Protein AF-A0A1E7HXS0-F1 (afdb_monomer_lite)

Sequence (106 aa):
MAINNKLPLHTRLGTYFTVLIVVLVCFLLLRNCVNAVYYGAVTNDKDLSRYYGFGFEAGSKQIEITGSQPEESITNPLFLKEYRKGFREGRDSIRNKMKREKNEKN

Radius of gyration: 26.16 Å; chains: 1; bounding box: 52×37×83 Å

Secondary structure (DSSP, 8-state):
--------HHHHHHHHHHHHHHHHHHHHHHHHHHHHHHHHHH--HHHHHHHHHHHHHHHHTT--S-S--GGGG---HHHHHHHHHHHHHHHHHHHHHHHHHHHHT-

Structure (mmCIF, N/CA/C/O backbone):
data_AF-A0A1E7HXS0-F1
#
_entry.id   AF-A0A1E7HXS0-F1
#
loop_
_atom_site.group_PDB
_atom_site.id
_atom_site.type_symbol
_atom_site.label_atom_id
_atom_site.label_alt_id
_atom_site.label_comp_id
_atom_site.label_asym_id
_atom_site.label_entity_id
_atom_site.label_seq_id
_atom_site.pdbx_PDB_ins_code
_atom_site.Cartn_x
_atom_site.Cartn_y
_atom_site.Cartn_z
_atom_site.occupancy
_atom_site.B_iso_or_equiv
_atom_site.auth_seq_id
_atom_site.auth_comp_id
_atom_site.auth_asym_id
_atom_site.auth_atom_id
_atom_site.pdbx_PDB_model_num
ATOM 1 N N . MET A 1 1 ? 25.082 -0.949 -56.960 1.00 37.44 1 MET A N 1
ATOM 2 C CA . MET A 1 1 ? 25.570 0.245 -56.238 1.00 37.44 1 MET A CA 1
ATOM 3 C C . MET A 1 1 ? 24.964 0.192 -54.845 1.00 37.44 1 MET A C 1
ATOM 5 O O . MET A 1 1 ? 23.751 0.293 -54.725 1.00 37.44 1 MET A O 1
ATOM 9 N N . ALA A 1 2 ? 25.759 -0.143 -53.825 1.00 44.25 2 ALA A N 1
ATOM 10 C CA . ALA A 1 2 ? 25.255 -0.288 -52.461 1.00 44.25 2 ALA A CA 1
ATOM 11 C C . ALA A 1 2 ? 24.719 1.067 -51.986 1.00 44.25 2 ALA A C 1
ATOM 13 O O . ALA A 1 2 ? 25.460 2.051 -51.957 1.00 44.25 2 ALA A O 1
ATOM 14 N N . ILE A 1 3 ? 23.426 1.119 -51.674 1.00 46.47 3 ILE A N 1
ATOM 15 C CA . ILE A 1 3 ? 22.759 2.303 -51.142 1.00 46.47 3 ILE A CA 1
ATOM 16 C C . ILE A 1 3 ? 23.347 2.547 -49.749 1.00 46.47 3 ILE A C 1
ATOM 18 O O . ILE A 1 3 ? 22.896 1.991 -48.750 1.00 46.47 3 ILE A O 1
ATOM 22 N N . ASN A 1 4 ? 24.403 3.356 -49.685 1.00 53.88 4 ASN A N 1
ATOM 23 C CA . ASN A 1 4 ? 24.966 3.871 -48.444 1.00 53.88 4 ASN A CA 1
ATOM 24 C C . ASN A 1 4 ? 24.043 4.967 -47.892 1.00 53.88 4 ASN A C 1
ATOM 26 O O . ASN A 1 4 ? 24.447 6.116 -47.737 1.00 53.88 4 ASN A O 1
ATOM 30 N N . ASN A 1 5 ? 22.802 4.609 -47.555 1.00 57.00 5 ASN A N 1
ATOM 31 C CA . ASN A 1 5 ? 21.939 5.440 -46.720 1.00 57.00 5 ASN A CA 1
ATOM 32 C C . ASN A 1 5 ? 22.437 5.329 -45.274 1.00 57.00 5 ASN A C 1
ATOM 34 O O . ASN A 1 5 ? 21.815 4.707 -44.411 1.00 57.00 5 ASN A O 1
ATOM 38 N N . LYS A 1 6 ? 23.624 5.889 -45.009 1.00 60.75 6 LYS A N 1
ATOM 39 C CA . LYS A 1 6 ? 24.092 6.125 -43.645 1.00 60.75 6 LYS A CA 1
ATOM 40 C C . LYS A 1 6 ? 23.139 7.145 -43.037 1.00 60.75 6 LYS A C 1
ATOM 42 O O . LYS A 1 6 ? 23.239 8.332 -43.326 1.00 60.75 6 LYS A O 1
ATOM 47 N N . LEU A 1 7 ? 22.204 6.662 -42.216 1.00 61.59 7 LEU A N 1
ATOM 48 C CA . LEU A 1 7 ? 21.402 7.530 -41.362 1.00 61.59 7 LEU A CA 1
ATOM 49 C C . LEU A 1 7 ? 22.334 8.509 -40.627 1.00 61.59 7 LEU A C 1
ATOM 51 O O . LEU A 1 7 ? 23.399 8.073 -40.164 1.00 61.59 7 LEU A O 1
ATOM 55 N N . PRO A 1 8 ? 21.953 9.794 -40.510 1.00 69.56 8 PRO A N 1
ATOM 56 C CA . PRO A 1 8 ? 22.750 10.783 -39.797 1.00 69.56 8 PRO A CA 1
ATOM 57 C C . PRO A 1 8 ? 23.114 10.262 -38.402 1.00 69.56 8 PRO A C 1
ATOM 59 O O . PRO A 1 8 ? 22.289 9.639 -37.729 1.00 69.56 8 PRO A O 1
ATOM 62 N N . LEU A 1 9 ? 24.350 10.506 -37.957 1.00 65.06 9 LEU A N 1
ATOM 63 C CA . LEU A 1 9 ? 24.867 10.026 -36.664 1.00 65.06 9 LEU A CA 1
ATOM 64 C C . LEU A 1 9 ? 23.933 10.374 -35.492 1.00 65.06 9 LEU A C 1
ATOM 66 O O . LEU A 1 9 ? 23.690 9.535 -34.627 1.00 65.06 9 LEU A O 1
ATOM 70 N N . HIS A 1 10 ? 23.337 11.568 -35.518 1.00 68.19 10 HIS A N 1
ATOM 71 C CA . HIS A 1 10 ? 22.361 12.023 -34.525 1.00 68.19 10 HIS A CA 1
ATOM 72 C C . HIS A 1 10 ? 21.083 11.175 -34.509 1.00 68.19 10 HIS A C 1
ATOM 74 O O . HIS A 1 10 ? 20.558 10.871 -33.441 1.00 68.19 10 HIS A O 1
ATOM 80 N N . THR A 1 11 ? 20.607 10.734 -35.674 1.00 68.69 11 THR A N 1
ATOM 81 C CA . THR A 1 11 ? 19.421 9.878 -35.796 1.00 68.69 11 THR A CA 1
ATOM 82 C C . THR A 1 11 ? 19.697 8.478 -35.252 1.00 68.69 11 THR A C 1
ATOM 84 O O . THR A 1 11 ? 18.845 7.910 -34.577 1.00 68.69 11 THR A O 1
ATOM 87 N N . ARG A 1 12 ? 20.915 7.953 -35.461 1.00 69.88 12 ARG A N 1
ATOM 88 C CA . ARG A 1 12 ? 21.356 6.676 -34.875 1.00 69.88 12 ARG A CA 1
ATOM 89 C C . ARG A 1 12 ? 21.449 6.746 -33.349 1.00 69.88 12 ARG A C 1
ATOM 91 O O . ARG A 1 12 ? 20.893 5.880 -32.678 1.00 69.88 12 ARG A O 1
ATOM 98 N N . LEU A 1 13 ? 22.084 7.780 -32.789 1.00 75.56 13 LEU A N 1
ATOM 99 C CA . LEU A 1 13 ? 22.130 7.966 -31.330 1.00 75.56 13 LEU A CA 1
ATOM 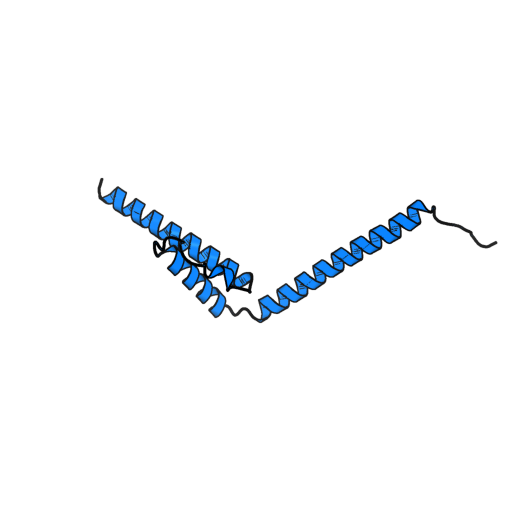100 C C . LEU A 1 13 ? 20.730 8.129 -30.729 1.00 75.56 13 LEU A C 1
ATOM 102 O O . LEU A 1 13 ? 20.432 7.507 -29.711 1.00 75.56 13 LEU A O 1
ATOM 106 N N . GLY A 1 14 ? 19.865 8.905 -31.389 1.00 75.25 14 GLY A N 1
ATOM 107 C CA . GLY A 1 14 ? 18.473 9.075 -30.982 1.00 75.25 14 GLY A CA 1
ATOM 108 C C . GLY A 1 14 ? 17.727 7.744 -30.905 1.00 75.25 14 GLY A C 1
ATOM 109 O O . GLY A 1 14 ? 17.076 7.478 -29.901 1.00 75.25 14 GLY A O 1
ATOM 110 N N . THR A 1 15 ? 17.889 6.867 -31.903 1.00 81.94 15 THR A N 1
ATOM 111 C CA . THR A 1 15 ? 17.264 5.534 -31.885 1.00 81.94 15 THR A CA 1
ATOM 112 C C . THR A 1 15 ? 17.788 4.623 -30.777 1.00 81.94 15 THR A C 1
ATOM 114 O O . THR A 1 15 ? 17.004 3.905 -30.167 1.00 81.94 15 THR A O 1
ATOM 117 N N . TYR A 1 16 ? 19.087 4.650 -30.462 1.00 83.62 16 TYR A N 1
ATOM 118 C CA . TYR A 1 16 ? 19.603 3.857 -29.340 1.00 83.62 16 TYR A CA 1
ATOM 119 C C . TYR A 1 16 ? 19.067 4.365 -27.999 1.00 83.62 16 TYR A C 1
ATOM 121 O O . TYR A 1 16 ? 18.704 3.564 -27.141 1.00 83.62 16 TYR A O 1
ATOM 129 N N . PHE A 1 17 ? 18.963 5.685 -27.835 1.00 86.62 17 PHE A N 1
ATOM 130 C CA . PHE A 1 17 ? 18.436 6.293 -26.619 1.00 86.62 17 PHE A CA 1
ATOM 131 C C . PHE A 1 17 ? 16.945 5.995 -26.420 1.00 86.62 17 PHE A C 1
ATOM 133 O O . PHE A 1 17 ? 16.533 5.627 -25.320 1.00 86.62 17 PHE A O 1
ATOM 140 N N . THR A 1 18 ? 16.136 6.080 -27.481 1.00 86.62 18 THR A N 1
ATOM 141 C CA . THR A 1 18 ? 14.711 5.734 -27.397 1.00 86.62 18 THR A CA 1
ATOM 142 C C . THR A 1 18 ? 14.506 4.256 -27.098 1.00 86.62 18 THR A C 1
ATOM 144 O O . THR A 1 18 ? 13.685 3.933 -26.244 1.00 86.62 18 THR A O 1
ATOM 147 N N . VAL A 1 19 ? 15.283 3.357 -27.710 1.00 89.44 19 VAL A N 1
ATOM 148 C CA . VAL A 1 19 ? 15.245 1.922 -27.382 1.00 89.44 19 VAL A CA 1
ATOM 149 C C . VAL A 1 19 ? 15.588 1.690 -25.910 1.00 89.44 19 VAL A C 1
ATOM 151 O O . VAL A 1 19 ? 14.896 0.929 -25.240 1.00 89.44 19 VAL A O 1
ATOM 154 N N . LEU A 1 20 ? 16.593 2.383 -25.374 1.00 91.00 20 LEU A N 1
ATOM 155 C CA . LEU A 1 20 ? 16.988 2.261 -23.969 1.00 91.00 20 LEU A CA 1
ATOM 156 C C . LEU A 1 20 ? 15.868 2.727 -23.022 1.00 91.00 20 LEU A C 1
ATOM 158 O O . LEU A 1 20 ? 15.551 2.034 -22.054 1.00 91.00 20 LEU A O 1
ATOM 162 N N . ILE A 1 21 ? 15.202 3.843 -23.338 1.00 90.31 21 ILE A N 1
ATOM 163 C CA . ILE A 1 21 ? 14.029 4.316 -22.585 1.00 90.31 21 ILE A CA 1
ATOM 164 C C . ILE A 1 21 ? 12.890 3.297 -22.649 1.00 90.31 21 ILE A C 1
ATOM 166 O O . ILE A 1 21 ? 12.304 2.973 -21.619 1.00 90.31 21 ILE A O 1
ATOM 170 N N . VAL A 1 22 ? 12.579 2.771 -23.836 1.00 91.56 22 VAL A N 1
ATOM 171 C CA . VAL A 1 22 ? 11.506 1.782 -24.008 1.00 91.56 22 VAL A CA 1
ATOM 172 C C . VAL A 1 22 ? 11.800 0.529 -23.186 1.00 91.56 22 VAL A C 1
ATOM 174 O O . VAL A 1 22 ? 10.921 0.053 -22.473 1.00 91.56 22 VAL A O 1
ATOM 177 N N . VAL A 1 23 ? 13.041 0.039 -23.202 1.00 92.62 23 VAL A N 1
ATOM 178 C CA . VAL A 1 23 ? 13.462 -1.110 -22.389 1.00 92.62 23 VAL A CA 1
ATOM 179 C C . VAL A 1 23 ? 13.308 -0.823 -20.892 1.00 92.62 23 VAL A C 1
ATOM 181 O O . VAL A 1 23 ? 12.778 -1.667 -20.169 1.00 92.62 23 VAL A O 1
ATOM 184 N N . LEU A 1 24 ? 13.700 0.366 -20.419 1.00 91.81 24 LEU A N 1
ATOM 185 C CA . LEU A 1 24 ? 13.512 0.767 -19.019 1.00 91.81 24 LEU A CA 1
ATOM 186 C C . LEU A 1 24 ? 12.033 0.801 -18.622 1.00 91.81 24 LEU A C 1
ATOM 188 O O . LEU A 1 24 ? 11.665 0.278 -17.571 1.00 91.81 24 LEU A O 1
ATOM 192 N N . VAL A 1 25 ? 11.174 1.373 -19.467 1.00 89.88 25 VAL A N 1
ATOM 193 C CA . VAL A 1 25 ? 9.728 1.420 -19.218 1.00 89.88 25 VAL A CA 1
ATOM 194 C C . VAL A 1 25 ? 9.140 0.010 -19.194 1.00 89.88 25 VAL A C 1
ATOM 196 O O . VAL A 1 25 ? 8.416 -0.328 -18.259 1.00 89.88 25 VAL A O 1
ATOM 199 N N . CYS A 1 26 ? 9.493 -0.845 -20.156 1.00 90.69 26 CYS A N 1
ATOM 200 C CA . CYS A 1 26 ? 9.069 -2.244 -20.172 1.00 90.69 26 CYS A CA 1
ATOM 201 C C . CYS A 1 26 ? 9.502 -2.987 -18.902 1.00 90.69 26 CYS A C 1
ATOM 203 O O . CYS A 1 26 ? 8.704 -3.724 -18.326 1.00 90.69 26 CYS A O 1
ATOM 205 N N . PHE A 1 27 ? 10.728 -2.767 -18.424 1.00 89.88 27 PHE A N 1
ATOM 206 C CA . PHE A 1 27 ? 11.218 -3.378 -17.190 1.00 89.88 27 PHE A CA 1
ATOM 207 C C . PHE A 1 27 ? 10.419 -2.926 -15.958 1.00 89.88 27 PHE A C 1
ATOM 209 O O . PHE A 1 27 ? 10.038 -3.750 -15.125 1.00 89.88 27 PHE A O 1
ATOM 216 N N . LEU A 1 28 ? 10.112 -1.630 -15.856 1.00 85.69 28 LEU A N 1
ATOM 217 C CA . LEU A 1 28 ? 9.278 -1.096 -14.775 1.00 85.69 28 LEU A CA 1
ATOM 218 C C . LEU A 1 28 ? 7.852 -1.657 -14.819 1.00 85.69 28 LEU A C 1
ATOM 220 O O . LEU A 1 28 ? 7.302 -2.008 -13.773 1.00 85.69 28 LEU A O 1
ATOM 224 N N . LEU A 1 29 ? 7.271 -1.789 -16.014 1.00 85.12 29 LEU A N 1
ATOM 225 C CA . LEU A 1 29 ? 5.954 -2.397 -16.197 1.00 85.12 29 LEU A CA 1
ATOM 226 C C . LEU A 1 29 ? 5.959 -3.867 -15.774 1.00 85.12 29 LEU A C 1
ATOM 228 O O . LEU A 1 29 ? 5.107 -4.260 -14.985 1.00 85.12 29 LEU A O 1
ATOM 232 N N . LEU A 1 30 ? 6.949 -4.654 -16.205 1.00 85.12 30 LEU A N 1
ATOM 233 C CA . LEU A 1 30 ? 7.088 -6.055 -15.797 1.00 85.12 30 LEU A CA 1
ATOM 234 C C . LEU A 1 30 ? 7.216 -6.193 -14.277 1.00 85.12 30 LEU A C 1
ATOM 236 O O . LEU A 1 30 ? 6.530 -7.019 -13.678 1.00 85.12 30 LEU A O 1
ATOM 240 N N . ARG A 1 31 ? 8.032 -5.349 -13.633 1.00 80.19 31 ARG A N 1
ATOM 241 C CA . ARG A 1 31 ? 8.172 -5.342 -12.170 1.00 80.19 31 ARG A CA 1
ATOM 242 C C . ARG A 1 31 ? 6.848 -5.029 -11.470 1.00 80.19 31 ARG A C 1
ATOM 244 O O . ARG A 1 31 ? 6.510 -5.686 -10.489 1.00 80.19 31 ARG A O 1
ATOM 251 N N . ASN A 1 32 ? 6.081 -4.069 -11.985 1.00 76.12 32 ASN A N 1
ATOM 252 C CA . ASN A 1 32 ? 4.754 -3.756 -11.457 1.00 76.12 32 ASN A CA 1
ATOM 253 C C . ASN A 1 32 ? 3.751 -4.892 -11.681 1.00 76.12 32 ASN A C 1
ATOM 255 O O . ASN A 1 32 ? 2.985 -5.191 -10.770 1.00 76.12 32 ASN A O 1
ATOM 259 N N . CYS A 1 33 ? 3.771 -5.555 -12.838 1.00 78.94 33 CYS A N 1
ATOM 260 C CA . CYS A 1 33 ? 2.910 -6.705 -13.115 1.00 78.94 33 CYS A CA 1
ATOM 261 C C . CYS A 1 33 ? 3.211 -7.873 -12.170 1.00 78.94 33 CYS A C 1
ATOM 263 O O . CYS A 1 33 ? 2.288 -8.432 -11.585 1.00 78.94 33 CYS A O 1
ATOM 265 N N . VAL A 1 34 ? 4.489 -8.206 -11.967 1.00 76.62 34 VAL A N 1
ATOM 266 C CA . VAL A 1 34 ? 4.894 -9.270 -11.035 1.00 76.62 34 VAL A CA 1
ATOM 267 C C . VAL A 1 34 ? 4.479 -8.924 -9.609 1.00 76.62 34 VAL A C 1
ATOM 269 O O . VAL A 1 34 ? 3.888 -9.763 -8.937 1.00 76.62 34 VAL A O 1
ATOM 272 N N . ASN A 1 35 ? 4.703 -7.686 -9.163 1.00 67.81 35 ASN A N 1
ATOM 273 C CA . ASN A 1 35 ? 4.251 -7.242 -7.846 1.00 67.81 35 ASN A CA 1
ATOM 274 C C . ASN A 1 35 ? 2.723 -7.315 -7.715 1.00 67.81 35 ASN A C 1
ATOM 276 O O . ASN A 1 35 ? 2.226 -7.804 -6.708 1.00 67.81 35 ASN A O 1
ATOM 280 N N . ALA A 1 36 ? 1.965 -6.873 -8.720 1.00 67.06 36 ALA A N 1
ATOM 281 C CA . ALA A 1 36 ? 0.505 -6.923 -8.691 1.00 67.06 36 ALA A CA 1
ATOM 282 C C . ALA A 1 36 ? -0.023 -8.362 -8.602 1.00 67.06 36 ALA A C 1
ATOM 284 O O . ALA A 1 36 ? -0.933 -8.624 -7.822 1.00 67.06 36 ALA A O 1
ATOM 285 N N . VAL A 1 37 ? 0.574 -9.299 -9.345 1.00 72.06 37 VAL A N 1
ATOM 286 C CA . VAL A 1 37 ? 0.211 -10.722 -9.285 1.00 72.06 37 VAL A CA 1
ATOM 287 C C . VAL A 1 37 ? 0.629 -11.337 -7.954 1.00 72.06 37 VAL A C 1
ATOM 289 O O . VAL A 1 37 ? -0.171 -12.021 -7.329 1.00 72.06 37 VAL A O 1
ATOM 292 N N . TYR A 1 38 ? 1.849 -11.074 -7.487 1.00 72.06 38 TYR A N 1
ATOM 293 C CA . TYR A 1 38 ? 2.356 -11.624 -6.232 1.00 72.06 38 TYR A CA 1
ATOM 294 C C . TYR A 1 38 ? 1.543 -11.130 -5.034 1.00 72.06 38 TYR A C 1
ATOM 296 O O . TYR A 1 38 ? 1.062 -11.930 -4.238 1.00 72.06 38 TYR A O 1
ATOM 304 N N . TYR A 1 39 ? 1.325 -9.819 -4.927 1.00 64.38 39 TYR A N 1
ATOM 305 C CA . TYR A 1 39 ? 0.536 -9.266 -3.834 1.00 64.38 39 TYR A CA 1
ATOM 306 C C . TYR A 1 39 ? -0.944 -9.614 -3.980 1.00 64.38 39 TYR A C 1
ATOM 308 O O . TYR A 1 39 ? -1.543 -9.985 -2.981 1.00 64.38 39 TYR A O 1
ATOM 316 N N . GLY A 1 40 ? -1.508 -9.582 -5.192 1.00 60.75 40 GLY A N 1
ATOM 317 C CA . GLY A 1 40 ? -2.911 -9.922 -5.441 1.00 60.75 40 GLY A CA 1
ATOM 318 C C . GLY A 1 40 ? -3.252 -11.395 -5.196 1.00 60.75 40 GLY A C 1
ATOM 319 O O . GLY A 1 40 ? -4.322 -11.687 -4.676 1.00 60.75 40 GLY A O 1
ATOM 320 N N . ALA A 1 41 ? -2.345 -12.324 -5.513 1.00 62.31 41 ALA A N 1
ATOM 321 C CA . ALA A 1 41 ? -2.545 -13.755 -5.267 1.00 62.31 41 ALA A CA 1
ATOM 322 C C . ALA A 1 41 ? -2.367 -14.140 -3.788 1.00 62.31 41 ALA A C 1
ATOM 324 O O . ALA A 1 41 ? -2.932 -15.136 -3.341 1.00 62.31 41 ALA A O 1
ATOM 325 N N . VAL A 1 42 ? -1.580 -13.369 -3.031 1.00 62.28 42 VAL A N 1
ATOM 326 C CA . VAL A 1 42 ? -1.308 -13.614 -1.604 1.00 62.28 42 VAL A CA 1
ATOM 327 C C . VAL A 1 42 ? -2.316 -12.891 -0.699 1.00 62.28 42 VAL A C 1
ATOM 329 O O . VAL A 1 42 ? -2.495 -13.277 0.454 1.00 62.28 42 VAL A O 1
ATOM 332 N N . THR A 1 43 ? -3.013 -11.863 -1.192 1.00 61.59 43 THR A N 1
ATOM 333 C CA . THR A 1 43 ? -4.073 -11.186 -0.436 1.00 61.59 43 THR A CA 1
ATOM 334 C C . THR A 1 43 ? -5.400 -11.933 -0.507 1.00 61.59 43 THR A C 1
ATOM 336 O O . THR A 1 43 ? -6.029 -11.988 -1.559 1.00 61.59 43 THR A O 1
ATOM 339 N N . ASN A 1 44 ? -5.861 -12.441 0.635 1.00 74.31 44 ASN A N 1
ATOM 340 C CA . ASN A 1 44 ? -7.216 -12.955 0.812 1.00 74.31 44 ASN A CA 1
ATOM 341 C C . ASN A 1 44 ? -8.129 -11.840 1.361 1.00 74.31 44 ASN A C 1
ATOM 343 O O . ASN A 1 44 ? -7.695 -11.040 2.194 1.00 74.31 44 ASN A O 1
ATOM 347 N N . ASP A 1 45 ? -9.401 -11.796 0.956 1.00 74.44 45 ASP A N 1
ATOM 348 C CA . ASP A 1 45 ? -10.360 -10.764 1.401 1.00 74.44 45 ASP A CA 1
ATOM 349 C C . ASP A 1 45 ? -10.513 -10.725 2.930 1.00 74.44 45 ASP A C 1
ATOM 351 O O . ASP A 1 45 ? -10.699 -9.667 3.538 1.00 74.44 45 ASP A O 1
ATOM 355 N N . LYS A 1 46 ? -10.364 -11.887 3.576 1.00 77.56 46 LYS A N 1
ATOM 356 C CA . LYS A 1 46 ? -10.371 -12.010 5.040 1.00 77.56 46 LYS A CA 1
ATOM 357 C 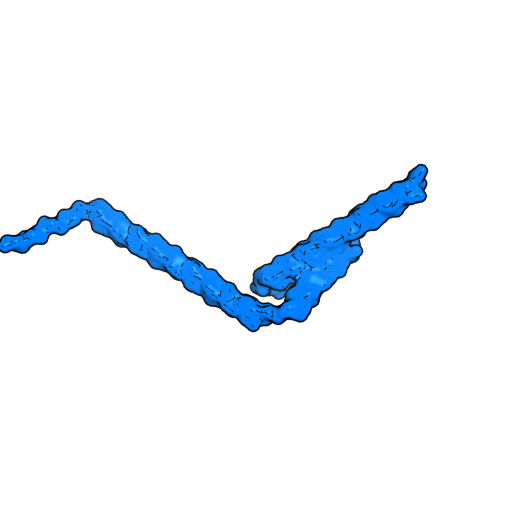C . LYS A 1 46 ? -9.214 -11.254 5.693 1.00 77.56 46 LYS A C 1
ATOM 359 O O . LYS A 1 46 ? -9.407 -10.635 6.738 1.00 77.56 46 LYS A O 1
ATOM 364 N N . ASP A 1 47 ? -8.040 -11.269 5.072 1.00 79.00 47 ASP A N 1
ATOM 365 C CA . ASP A 1 47 ? -6.867 -10.568 5.587 1.00 79.00 47 ASP A CA 1
ATOM 366 C C . ASP A 1 47 ? -6.992 -9.060 5.357 1.00 79.00 47 ASP A C 1
ATOM 368 O O . ASP A 1 47 ? -6.708 -8.288 6.272 1.00 79.00 47 ASP A O 1
ATOM 372 N N . LEU A 1 48 ? -7.526 -8.625 4.205 1.00 81.56 48 LEU A N 1
ATOM 373 C CA . LEU A 1 48 ? -7.851 -7.209 3.966 1.00 81.56 48 LEU A CA 1
ATOM 374 C C . LEU A 1 48 ? -8.784 -6.659 5.054 1.00 81.56 48 LEU A C 1
ATOM 376 O O . LEU A 1 48 ? -8.488 -5.628 5.662 1.00 81.56 48 LEU A O 1
ATOM 380 N N . SER A 1 49 ? -9.877 -7.372 5.344 1.00 83.75 49 SER A N 1
ATOM 381 C CA . SER A 1 49 ? -10.827 -6.968 6.387 1.00 83.75 49 SER A CA 1
ATOM 382 C C . SER A 1 49 ? -10.186 -6.937 7.775 1.00 83.75 49 SER A C 1
ATOM 384 O O . SER A 1 49 ? -10.542 -6.095 8.601 1.00 83.75 49 SER A O 1
ATOM 386 N N . ARG A 1 50 ? -9.241 -7.842 8.048 1.00 84.50 50 ARG A N 1
ATOM 387 C CA . ARG A 1 50 ? -8.518 -7.891 9.320 1.00 84.50 50 ARG A CA 1
ATOM 388 C C . ARG A 1 50 ? -7.601 -6.680 9.487 1.00 84.50 5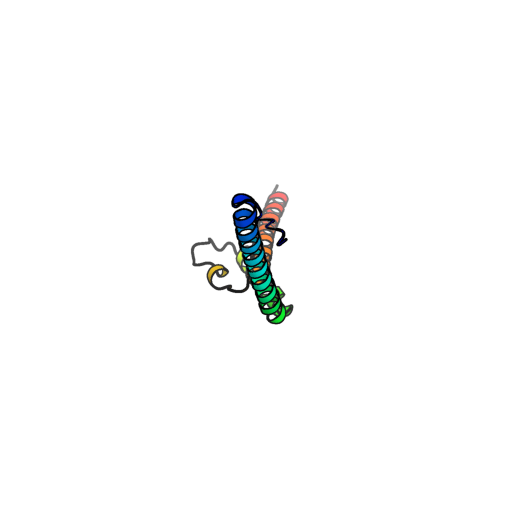0 ARG A C 1
ATOM 390 O O . ARG A 1 50 ? -7.630 -6.044 10.537 1.00 84.50 50 ARG A O 1
ATOM 397 N N . TYR A 1 51 ? -6.843 -6.322 8.450 1.00 83.75 51 TYR A N 1
ATOM 398 C CA . TYR A 1 51 ? -5.979 -5.137 8.465 1.00 83.75 51 TYR A CA 1
ATOM 399 C C . TYR A 1 51 ? -6.773 -3.833 8.527 1.00 83.75 51 TYR A C 1
ATOM 401 O O . TYR A 1 51 ? -6.380 -2.924 9.258 1.00 83.75 51 TYR A O 1
ATOM 409 N N . TYR A 1 52 ? -7.917 -3.763 7.844 1.00 87.62 52 TYR A N 1
ATOM 410 C CA . TYR A 1 52 ? -8.866 -2.665 8.013 1.00 87.62 52 TYR A CA 1
ATOM 411 C C . TYR A 1 52 ? -9.332 -2.545 9.472 1.00 87.62 52 TYR A C 1
ATOM 413 O O . TYR A 1 52 ? -9.281 -1.457 10.043 1.00 87.62 52 TYR A O 1
ATOM 421 N N . GLY A 1 53 ? -9.729 -3.660 10.100 1.00 85.50 53 GLY A N 1
ATOM 422 C CA . GLY A 1 53 ? -10.154 -3.696 11.502 1.00 85.50 53 GLY A CA 1
ATOM 423 C C . GLY A 1 53 ? -9.062 -3.236 12.470 1.00 85.50 53 GLY A C 1
ATOM 424 O O . GLY A 1 53 ? -9.332 -2.407 13.335 1.00 85.50 53 GLY A O 1
ATOM 425 N N . PHE A 1 54 ? -7.820 -3.691 12.276 1.00 85.44 54 PHE A N 1
ATOM 426 C CA . PHE A 1 54 ? -6.670 -3.224 13.059 1.00 85.44 54 PHE A CA 1
ATOM 427 C C . PHE A 1 54 ? -6.427 -1.725 12.900 1.00 85.44 54 PHE A C 1
ATOM 429 O O . PHE A 1 54 ? -6.193 -1.032 13.890 1.00 85.44 54 PHE A O 1
ATOM 436 N N . GLY A 1 55 ? -6.523 -1.218 11.669 1.00 85.19 55 GLY A N 1
ATOM 437 C CA . GLY A 1 55 ? -6.449 0.210 11.393 1.00 85.19 55 GLY A CA 1
ATOM 438 C C . GLY A 1 55 ? -7.535 0.971 12.140 1.00 85.19 55 GLY A C 1
ATOM 439 O O . GLY A 1 55 ? -7.239 1.900 12.885 1.00 85.19 55 GLY A O 1
ATOM 440 N N . PHE A 1 56 ? -8.789 0.546 11.990 1.00 87.31 56 PHE A N 1
ATOM 441 C CA . PHE A 1 56 ? -9.942 1.175 12.629 1.00 87.31 56 PHE A CA 1
ATOM 442 C C . PHE A 1 56 ? -9.820 1.198 14.148 1.00 87.31 56 PHE A C 1
ATOM 444 O O . PHE A 1 56 ? -9.993 2.252 14.758 1.00 87.31 56 PHE A O 1
ATOM 451 N N . GLU A 1 57 ? -9.454 0.074 14.761 1.00 86.25 57 GLU A N 1
ATOM 452 C CA . GLU A 1 57 ? -9.246 -0.016 16.201 1.00 86.25 57 GLU A CA 1
ATOM 453 C C . GLU A 1 57 ? -8.140 0.943 16.662 1.00 86.25 57 GLU A C 1
ATOM 455 O O . GLU A 1 57 ? -8.366 1.733 17.580 1.00 86.25 57 GLU A O 1
ATOM 460 N N . ALA A 1 58 ? -6.993 0.953 15.975 1.00 83.75 58 ALA A N 1
ATOM 461 C CA . ALA A 1 58 ? -5.883 1.856 16.270 1.00 83.75 58 ALA A CA 1
ATOM 462 C C . ALA A 1 58 ? -6.262 3.339 16.110 1.00 83.75 58 ALA A C 1
ATOM 464 O O . ALA A 1 58 ? -5.811 4.167 16.893 1.00 83.75 58 ALA A O 1
ATOM 465 N N . GLY A 1 59 ? -7.106 3.680 15.132 1.00 81.62 59 GLY A N 1
ATOM 466 C CA . GLY A 1 59 ? -7.593 5.047 14.928 1.00 81.62 59 GLY A CA 1
ATOM 467 C C . GLY A 1 59 ? -8.689 5.461 15.910 1.00 81.62 59 GLY A C 1
ATOM 468 O O . GLY A 1 59 ? -8.817 6.642 16.224 1.00 81.62 59 GLY A O 1
ATOM 469 N N . SER A 1 60 ? -9.486 4.496 16.380 1.00 81.56 60 SER A N 1
ATOM 470 C CA . SER A 1 60 ? -10.603 4.691 17.317 1.00 81.56 60 SER A CA 1
ATOM 471 C C . SER A 1 60 ? -10.174 4.730 18.789 1.00 81.56 60 SER A C 1
ATOM 473 O O . SER A 1 60 ? -10.898 5.248 19.641 1.00 81.56 60 SER A O 1
ATOM 475 N N . LYS A 1 61 ? -8.988 4.211 19.106 1.00 78.44 61 LYS A N 1
ATOM 476 C CA . LYS A 1 61 ? -8.336 4.433 20.393 1.00 78.44 61 LYS A CA 1
ATOM 477 C C . LYS A 1 61 ? -7.529 5.726 20.268 1.00 78.44 61 LYS A C 1
ATOM 479 O O . LYS A 1 61 ? -6.788 5.893 19.307 1.00 78.44 61 LYS A O 1
ATOM 484 N N . GLN A 1 62 ? -7.658 6.654 21.218 1.00 62.94 62 GLN A N 1
ATOM 485 C CA . GLN A 1 62 ? -6.836 7.877 21.287 1.00 62.94 62 GLN A CA 1
ATOM 486 C C . GLN A 1 62 ? -5.382 7.543 21.678 1.00 62.94 62 GLN A C 1
ATOM 488 O O . GLN A 1 62 ? -4.841 8.100 22.626 1.00 62.94 62 GLN A O 1
ATOM 493 N N . ILE A 1 63 ? -4.762 6.572 21.008 1.00 56.22 63 ILE A N 1
ATOM 494 C CA . ILE A 1 63 ? -3.363 6.233 21.227 1.00 56.22 63 ILE A CA 1
ATOM 495 C C . ILE A 1 63 ? -2.580 7.378 20.597 1.00 56.22 63 ILE A C 1
ATOM 497 O O . ILE A 1 63 ? -2.505 7.499 19.372 1.00 56.22 63 ILE A O 1
ATOM 501 N N . GLU A 1 64 ? -2.060 8.262 21.449 1.00 50.38 64 GLU A N 1
ATOM 502 C CA . GLU A 1 64 ? -0.994 9.175 21.065 1.00 50.38 64 GLU A CA 1
ATOM 503 C C . GLU A 1 64 ? 0.076 8.354 20.351 1.00 50.38 64 GLU A C 1
ATOM 505 O O . GLU A 1 64 ? 0.543 7.327 20.848 1.00 50.38 64 GLU A O 1
ATOM 510 N N . ILE A 1 65 ? 0.386 8.765 19.126 1.00 53.00 65 ILE A N 1
ATOM 511 C CA . ILE A 1 65 ? 1.339 8.102 18.245 1.00 53.00 65 ILE A CA 1
ATOM 512 C C . ILE A 1 65 ? 2.736 8.345 18.835 1.00 53.00 65 ILE A C 1
ATOM 514 O O . ILE A 1 65 ? 3.468 9.210 18.372 1.00 53.00 65 ILE A O 1
ATOM 518 N N . THR A 1 66 ? 3.081 7.622 19.897 1.00 43.19 66 THR A N 1
ATOM 519 C CA . THR A 1 66 ? 4.370 7.740 20.601 1.00 43.19 66 THR A CA 1
ATOM 520 C C . THR A 1 66 ? 5.161 6.426 20.544 1.00 43.19 66 THR A C 1
ATOM 522 O O . THR A 1 66 ? 6.260 6.329 21.074 1.00 43.19 66 THR A O 1
ATOM 525 N N . GLY A 1 67 ? 4.656 5.408 19.843 1.00 47.00 67 GLY A N 1
ATOM 526 C CA . GLY A 1 67 ? 5.356 4.143 19.610 1.00 47.00 67 GLY A CA 1
ATOM 527 C C . GLY A 1 67 ? 5.329 3.754 18.137 1.00 47.00 67 GLY A C 1
ATOM 528 O O . GLY A 1 67 ? 4.360 4.069 17.442 1.00 47.00 67 GLY A O 1
ATOM 529 N N . SER A 1 68 ? 6.403 3.099 17.684 1.00 49.88 68 SER A N 1
ATOM 530 C CA . SER A 1 68 ? 6.605 2.563 16.332 1.00 49.88 68 SER A CA 1
ATOM 531 C C . SER A 1 68 ? 5.301 2.034 15.738 1.00 49.88 68 SER A C 1
ATOM 533 O O . SER A 1 68 ? 4.695 1.083 16.236 1.00 49.88 68 SER A O 1
ATOM 535 N N . GLN A 1 69 ? 4.820 2.716 14.698 1.00 56.44 69 GLN A N 1
ATOM 536 C CA . GLN A 1 69 ? 3.539 2.384 14.099 1.00 56.44 69 GLN A CA 1
ATOM 537 C C . GLN A 1 69 ? 3.584 0.973 13.496 1.00 56.44 69 GLN A C 1
ATOM 539 O O . GLN A 1 69 ? 4.589 0.599 12.888 1.00 56.44 69 GLN A O 1
ATOM 544 N N . PRO A 1 70 ? 2.465 0.224 13.533 1.00 58.56 70 PRO A N 1
ATOM 545 C CA . PRO A 1 70 ? 2.341 -1.039 12.808 1.00 58.56 70 PRO A CA 1
ATOM 546 C C . PRO A 1 70 ? 2.651 -0.897 11.310 1.00 58.56 70 PRO A C 1
ATOM 548 O O . PRO A 1 70 ? 3.034 -1.880 10.678 1.00 58.56 70 PRO A O 1
ATOM 551 N N . GLU A 1 71 ? 2.525 0.319 10.756 1.00 59.31 71 GLU A N 1
ATOM 552 C CA . GLU A 1 71 ? 2.841 0.651 9.363 1.00 59.31 71 GLU A CA 1
ATOM 553 C C . GLU A 1 71 ? 4.241 0.199 8.925 1.00 59.31 71 GLU A C 1
ATOM 555 O O . GLU A 1 71 ? 4.388 -0.230 7.784 1.00 59.31 71 GLU A O 1
ATOM 560 N N . GLU A 1 72 ? 5.246 0.219 9.810 1.00 59.03 72 GLU A N 1
ATOM 561 C CA . GLU A 1 72 ? 6.619 -0.189 9.463 1.00 59.03 72 GLU A CA 1
ATOM 562 C C . GLU A 1 72 ? 6.766 -1.704 9.248 1.00 59.03 72 GLU A C 1
ATOM 564 O O . GLU A 1 72 ? 7.678 -2.151 8.556 1.00 59.03 72 GLU A O 1
ATOM 569 N N . SER A 1 73 ? 5.847 -2.503 9.798 1.00 65.31 73 SER A N 1
ATOM 570 C CA . SER A 1 73 ? 5.864 -3.968 9.681 1.00 65.31 73 SER A CA 1
ATOM 571 C C . SER A 1 73 ? 5.000 -4.512 8.537 1.00 65.31 73 SER A C 1
ATOM 573 O O . SER A 1 73 ? 5.104 -5.689 8.187 1.00 65.31 73 SER A O 1
ATOM 575 N N . ILE A 1 74 ? 4.153 -3.675 7.925 1.00 71.12 74 ILE A N 1
ATOM 576 C CA . ILE A 1 74 ? 3.255 -4.095 6.845 1.00 71.12 74 ILE A CA 1
ATOM 577 C C . ILE A 1 74 ? 3.987 -3.980 5.503 1.00 71.12 74 ILE A C 1
ATOM 579 O O . ILE A 1 74 ? 4.031 -2.926 4.874 1.00 71.12 74 ILE A O 1
ATOM 583 N N . THR A 1 75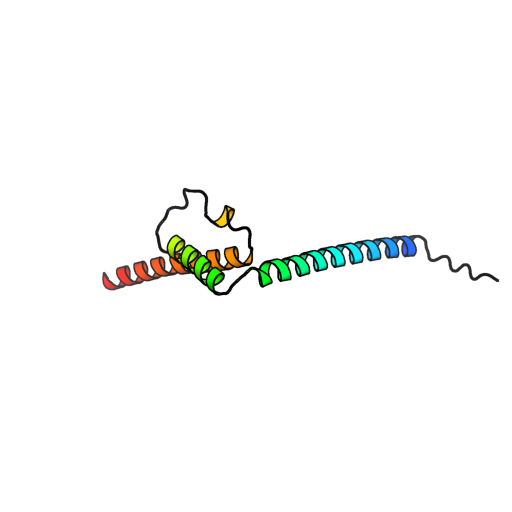 ? 4.534 -5.099 5.033 1.00 70.69 75 THR A N 1
ATOM 584 C CA . THR A 1 75 ? 5.274 -5.183 3.762 1.00 70.69 75 THR A CA 1
ATOM 585 C C . THR A 1 75 ? 4.378 -5.242 2.523 1.00 70.69 75 THR A C 1
ATOM 587 O O . THR A 1 75 ? 4.837 -4.948 1.419 1.00 70.69 75 THR A O 1
ATOM 590 N N . ASN A 1 76 ? 3.101 -5.614 2.674 1.00 76.81 76 ASN A N 1
ATOM 591 C CA . ASN A 1 76 ? 2.157 -5.680 1.561 1.00 76.81 76 ASN A CA 1
ATOM 592 C C . ASN A 1 76 ? 1.437 -4.327 1.374 1.00 76.81 76 ASN A C 1
ATOM 594 O O . ASN A 1 76 ? 0.701 -3.896 2.270 1.00 76.81 76 ASN A O 1
ATOM 598 N N . PRO A 1 77 ? 1.568 -3.676 0.203 1.00 78.94 77 PRO A N 1
ATOM 599 C CA . PRO A 1 77 ? 0.965 -2.368 -0.044 1.00 78.94 77 PRO A CA 1
ATOM 600 C C . PRO A 1 77 ? -0.571 -2.375 0.020 1.00 78.94 77 PRO A C 1
ATOM 602 O O . PRO A 1 77 ? -1.165 -1.358 0.381 1.00 78.94 77 PRO A O 1
ATOM 605 N N . LEU A 1 78 ? -1.230 -3.499 -0.291 1.00 80.19 78 LEU A N 1
ATOM 606 C CA . LEU A 1 78 ? -2.690 -3.626 -0.201 1.00 80.19 78 LEU A CA 1
ATOM 607 C C . LEU A 1 78 ? -3.162 -3.623 1.258 1.00 80.19 78 LEU A C 1
ATOM 609 O O . LEU A 1 78 ? -4.094 -2.898 1.602 1.00 80.19 78 LEU A O 1
ATOM 613 N N . PHE A 1 79 ? -2.474 -4.359 2.133 1.00 82.81 79 PHE A N 1
ATOM 614 C CA . PHE A 1 79 ? -2.775 -4.366 3.566 1.00 82.81 79 PHE A CA 1
ATOM 615 C C . PHE A 1 79 ? -2.498 -3.007 4.209 1.00 82.81 79 PHE A C 1
ATOM 617 O O . PHE A 1 79 ? -3.298 -2.537 5.016 1.00 82.81 79 PHE A O 1
ATOM 624 N N . LEU A 1 80 ? -1.415 -2.335 3.806 1.00 84.06 80 LEU A N 1
ATOM 625 C CA . LEU A 1 80 ? -1.097 -0.993 4.293 1.00 84.06 80 LEU A CA 1
ATOM 626 C C . LEU A 1 80 ? -2.185 0.014 3.897 1.00 84.06 80 LEU A C 1
ATOM 628 O O . LEU A 1 80 ? -2.571 0.870 4.695 1.00 84.06 80 LEU A O 1
ATOM 632 N N . LYS A 1 81 ? -2.711 -0.100 2.672 1.00 86.31 81 LYS A N 1
ATOM 633 C CA . LYS A 1 81 ? -3.809 0.742 2.190 1.00 86.31 81 LYS A CA 1
ATOM 634 C C . LYS A 1 81 ? -5.081 0.547 3.020 1.00 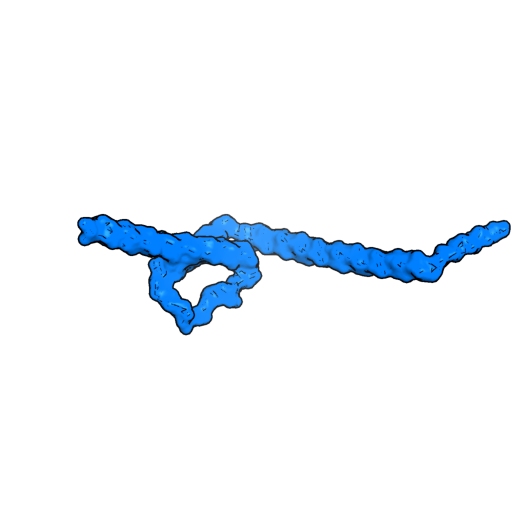86.31 81 LYS A C 1
ATOM 636 O O . LYS A 1 81 ? -5.668 1.543 3.445 1.00 86.31 81 LYS A O 1
ATOM 641 N N . GLU A 1 82 ? -5.487 -0.696 3.273 1.00 88.31 82 GLU A N 1
ATOM 642 C CA . GLU A 1 82 ? -6.684 -0.980 4.077 1.00 88.31 82 GLU A CA 1
ATOM 643 C C . GLU A 1 82 ? -6.515 -0.573 5.543 1.00 88.31 82 GLU A C 1
ATOM 645 O O . GLU A 1 82 ? -7.415 0.042 6.115 1.00 88.31 82 GLU A O 1
ATOM 650 N N . TYR A 1 83 ? -5.338 -0.806 6.127 1.00 86.69 83 TYR A N 1
ATOM 651 C CA . TYR A 1 83 ? -5.008 -0.334 7.471 1.00 86.69 83 TYR A CA 1
ATOM 652 C C . TYR A 1 83 ? -5.143 1.192 7.586 1.00 86.69 83 TYR A C 1
ATOM 654 O O . TYR A 1 83 ? -5.846 1.695 8.463 1.00 86.69 83 TYR A O 1
ATOM 662 N N . ARG A 1 84 ? -4.541 1.953 6.662 1.00 85.69 84 ARG A N 1
ATOM 663 C CA . ARG A 1 84 ? -4.625 3.425 6.654 1.00 85.69 84 ARG A CA 1
ATOM 664 C C . ARG A 1 84 ? -6.053 3.931 6.491 1.00 85.69 84 ARG A C 1
ATOM 666 O O . ARG A 1 84 ? -6.433 4.923 7.119 1.00 85.69 84 ARG A O 1
ATOM 673 N N . LYS A 1 85 ? -6.845 3.260 5.651 1.00 89.25 85 LYS A N 1
ATOM 674 C CA . LYS A 1 85 ? -8.265 3.569 5.469 1.00 89.25 85 LYS A CA 1
ATOM 675 C C . LYS A 1 85 ? -9.030 3.380 6.780 1.00 89.25 85 LYS A C 1
ATOM 677 O O . LYS A 1 85 ? -9.665 4.331 7.235 1.00 89.25 85 LYS A O 1
ATOM 682 N N . GLY A 1 86 ? -8.897 2.209 7.408 1.00 87.94 86 GLY A N 1
ATOM 683 C CA . GLY A 1 86 ? -9.509 1.911 8.702 1.00 87.94 86 GLY A CA 1
ATOM 684 C C . GLY A 1 86 ? -9.102 2.925 9.766 1.00 87.94 86 GLY A C 1
ATOM 685 O O . GLY A 1 86 ? -9.959 3.497 10.428 1.00 87.94 86 GLY A O 1
ATOM 686 N N . PHE A 1 87 ? -7.811 3.241 9.868 1.00 88.12 87 PHE A N 1
ATOM 687 C CA . PHE A 1 87 ? -7.281 4.196 10.842 1.00 88.12 87 PHE A CA 1
ATOM 688 C C . PHE A 1 87 ? -7.878 5.597 10.716 1.00 88.12 87 PHE A C 1
ATOM 690 O O . PHE A 1 87 ? -8.269 6.205 11.718 1.00 88.12 87 PHE A O 1
ATOM 697 N N . ARG A 1 88 ? -8.010 6.109 9.488 1.00 87.62 88 ARG A N 1
ATOM 698 C CA . ARG A 1 88 ? -8.660 7.402 9.250 1.00 87.62 88 ARG A CA 1
ATOM 699 C C . ARG A 1 88 ? -10.125 7.380 9.682 1.00 87.62 88 ARG A C 1
ATOM 701 O O . ARG A 1 88 ? -10.555 8.282 10.396 1.00 87.62 88 ARG A O 1
ATOM 708 N N . GLU A 1 89 ? -10.867 6.351 9.283 1.00 89.56 89 GLU A N 1
ATOM 709 C CA . GLU A 1 89 ? -12.289 6.215 9.616 1.00 89.56 89 GLU A CA 1
ATOM 710 C C . GLU A 1 89 ? -12.512 6.032 11.125 1.00 89.56 89 GLU A C 1
ATOM 712 O O . GLU A 1 89 ? -13.407 6.656 11.699 1.00 89.56 89 GLU A O 1
ATOM 717 N N . GLY A 1 90 ? -11.645 5.267 11.794 1.00 87.00 90 GLY A N 1
ATOM 718 C CA . GLY A 1 90 ? -11.631 5.113 13.246 1.00 87.00 90 GLY A CA 1
ATOM 719 C C . GLY A 1 90 ? -11.483 6.459 13.949 1.00 87.00 90 GLY A C 1
ATOM 720 O O . GLY A 1 90 ? -12.305 6.800 14.799 1.00 87.00 90 GLY A O 1
ATOM 721 N N . ARG A 1 91 ? -10.517 7.282 13.527 1.00 85.94 91 ARG A N 1
ATOM 722 C CA . ARG A 1 91 ? -10.293 8.623 14.091 1.00 85.94 91 ARG A CA 1
ATOM 723 C C . ARG A 1 91 ? -11.466 9.573 13.832 1.00 85.94 91 ARG A C 1
ATOM 725 O O . ARG A 1 91 ? -11.904 10.290 14.737 1.00 85.94 91 ARG A O 1
ATOM 732 N N . ASP A 1 92 ? -11.989 9.577 12.607 1.00 86.75 92 ASP A N 1
ATOM 733 C CA . ASP A 1 92 ? -13.139 10.402 12.228 1.00 86.75 92 ASP A CA 1
ATOM 734 C C . ASP A 1 92 ? -14.397 10.022 13.029 1.00 86.75 92 ASP A C 1
ATOM 736 O O . ASP A 1 92 ? -15.181 10.902 13.400 1.00 86.75 92 ASP A O 1
ATOM 740 N N . SER A 1 93 ? -14.566 8.738 13.369 1.00 85.75 93 SER A N 1
ATOM 741 C CA . SER A 1 93 ? -15.682 8.258 14.191 1.00 85.75 93 SER A CA 1
ATOM 742 C C . SER A 1 93 ? -15.666 8.853 15.605 1.00 85.75 93 SER A C 1
ATOM 744 O O . SER A 1 93 ? -16.700 9.344 16.068 1.00 85.75 93 SER A O 1
ATOM 746 N N . ILE A 1 94 ? -14.497 8.924 16.259 1.00 82.38 94 ILE A N 1
ATOM 747 C CA . ILE A 1 94 ? -14.367 9.552 17.583 1.00 82.38 94 ILE A CA 1
ATOM 748 C C . ILE A 1 94 ? -14.656 11.050 17.484 1.00 82.38 94 ILE A C 1
ATOM 750 O O . ILE A 1 94 ? -15.396 11.593 18.305 1.00 82.38 94 ILE A O 1
ATOM 754 N N . ARG A 1 95 ? -14.105 11.729 16.467 1.00 80.88 95 ARG A N 1
ATOM 755 C CA . ARG A 1 95 ? -14.321 13.171 16.269 1.00 80.88 95 ARG A CA 1
ATOM 756 C C . ARG A 1 95 ? -15.809 13.490 16.130 1.00 80.88 95 ARG A C 1
ATOM 758 O O . ARG A 1 95 ? -16.297 14.450 16.724 1.00 80.88 95 ARG A O 1
ATOM 765 N N . ASN A 1 96 ? -16.536 12.672 15.373 1.00 80.81 96 ASN A N 1
ATOM 766 C CA . ASN A 1 96 ? -17.975 12.827 15.197 1.00 80.81 96 ASN A CA 1
ATOM 767 C C . ASN A 1 96 ? -18.754 12.517 16.481 1.00 80.81 96 ASN A C 1
ATOM 769 O O . ASN A 1 96 ? -19.712 13.229 16.783 1.00 80.81 96 ASN A O 1
ATOM 773 N N . LYS A 1 97 ? -18.333 11.511 17.258 1.00 78.69 97 LYS A N 1
ATOM 774 C CA . LYS A 1 97 ? -18.931 11.192 18.561 1.00 78.69 97 LYS A CA 1
ATOM 775 C C . LYS A 1 97 ? -18.768 12.348 19.555 1.00 78.69 97 LYS A C 1
ATOM 777 O O . LYS A 1 97 ? -19.766 12.827 20.082 1.00 78.69 97 LYS A O 1
ATOM 782 N N . MET A 1 98 ? -17.555 12.888 19.696 1.00 74.75 98 MET A N 1
ATOM 783 C CA . MET A 1 98 ? -17.291 14.064 20.539 1.00 74.75 98 MET A CA 1
ATOM 784 C C . MET A 1 98 ? -18.117 15.286 20.111 1.00 74.75 98 MET A C 1
ATOM 786 O O . MET A 1 98 ? -18.612 16.034 20.951 1.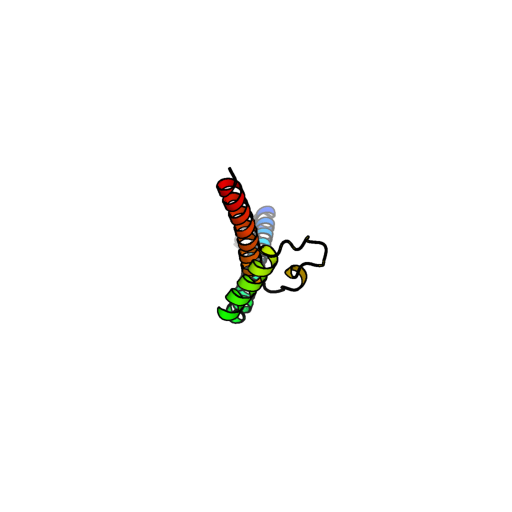00 74.75 98 MET A O 1
ATOM 790 N N . LYS A 1 99 ? -18.297 15.496 18.799 1.00 77.94 99 LYS A N 1
ATOM 791 C CA . LYS A 1 99 ? -19.116 16.601 18.278 1.00 77.94 99 LYS A CA 1
ATOM 792 C C . LYS A 1 99 ? -20.597 16.451 18.646 1.00 77.94 99 LYS A C 1
ATOM 794 O O . LYS A 1 99 ? -21.235 17.453 18.951 1.00 77.94 99 LYS A O 1
ATOM 799 N N . ARG A 1 100 ? -21.139 15.227 18.629 1.00 74.25 100 ARG A N 1
ATOM 800 C CA . ARG A 1 100 ? -22.528 14.946 19.038 1.00 74.25 100 ARG A CA 1
ATOM 801 C C . ARG A 1 100 ? -22.731 15.153 20.538 1.00 74.25 100 ARG A C 1
ATOM 803 O O . ARG A 1 100 ? -23.632 15.890 20.912 1.00 74.25 100 ARG A O 1
ATOM 810 N N . GLU A 1 101 ? -21.838 14.618 21.368 1.00 73.25 101 GLU A N 1
ATOM 811 C CA . GLU A 1 101 ? -21.896 14.782 22.831 1.00 73.25 101 GLU A CA 1
ATOM 812 C C . GLU A 1 101 ? -21.778 16.253 23.267 1.00 73.25 101 GLU A C 1
ATOM 814 O O . GLU A 1 101 ? -22.368 16.662 24.264 1.00 73.25 101 GLU A O 1
ATOM 819 N N . LYS A 1 102 ? -21.036 17.077 22.514 1.00 72.12 102 LYS A N 1
ATOM 820 C CA . LYS A 1 102 ? -20.951 18.525 22.757 1.00 72.12 102 LYS A CA 1
ATOM 821 C C . LYS A 1 102 ? -22.240 19.267 22.386 1.00 72.12 102 LYS A C 1
ATOM 823 O O . LYS A 1 102 ? -22.564 20.254 23.034 1.00 72.12 102 LYS A O 1
ATOM 828 N N . ASN A 1 103 ? -22.960 18.801 21.366 1.00 70.25 103 ASN A N 1
ATOM 829 C CA . ASN A 1 103 ? -24.222 19.399 20.933 1.00 70.25 103 ASN A CA 1
ATOM 830 C C . ASN A 1 103 ? -25.416 18.984 21.808 1.00 70.25 103 ASN A C 1
ATOM 832 O O . ASN A 1 103 ? -26.367 19.742 21.876 1.00 70.25 103 ASN A O 1
ATOM 836 N N . GLU A 1 104 ? -25.380 17.821 22.467 1.00 68.06 104 GLU A N 1
ATOM 837 C CA . GLU A 1 104 ? -26.414 17.406 23.438 1.00 68.06 104 GLU A CA 1
ATOM 838 C C . GLU A 1 104 ? -26.285 18.097 24.806 1.00 68.06 104 GLU A C 1
ATOM 840 O O . GLU A 1 104 ? -27.217 18.063 25.604 1.00 68.06 104 GLU A O 1
ATOM 845 N N . LYS A 1 105 ? -25.128 18.702 25.101 1.00 61.72 105 LYS A N 1
ATOM 846 C CA . LYS A 1 105 ? -24.863 19.418 26.362 1.00 61.72 105 LYS A CA 1
ATOM 847 C C . LYS A 1 105 ? -25.109 20.933 26.292 1.00 61.72 105 LYS A C 1
ATOM 849 O O . LYS A 1 105 ? -24.931 21.596 27.311 1.00 61.72 105 LYS A O 1
ATOM 854 N N . ASN A 1 106 ? -25.469 21.458 25.121 1.00 52.03 106 ASN A N 1
ATOM 855 C CA . ASN A 1 106 ? -25.852 22.855 24.881 1.00 52.03 106 ASN A CA 1
ATOM 856 C C . ASN A 1 106 ? -27.354 22.938 24.617 1.00 52.03 106 ASN A C 1
ATOM 858 O O . ASN A 1 106 ? -27.943 23.970 24.999 1.00 52.03 106 ASN A O 1
#

Foldseek 3Di:
DPPPPPPPPVVVVVVVVVVVVVVVVVVVVVVVVVLCCVLVVPDDVVLLVVLLVQLLVQLLPPPDPPDDDCLVVDPRPSSSVSSPVNNVVNVVVVVVVVVVVVVVVD

pLDDT: mean 74.88, std 13.08, range [37.44, 92.62]